Protein AF-A0A1T4RQE8-F1 (afdb_monomer_lite)

Radius of gyration: 14.12 Å; chains: 1; bounding box: 29×22×36 Å

pLDDT: mean 87.86, std 7.38, range [59.09, 95.75]

Sequence (59 aa):
MQLKSILNFVQPHQGFVYGAVHQRNKGQRTVLDIEIRPRKNRQPVCSRCGKPGPGYDTL

Organism: NCBI:txid115783

Structure (mmCIF, N/CA/C/O backbone):
data_AF-A0A1T4RQE8-F1
#
_entry.id   AF-A0A1T4RQE8-F1
#
loop_
_atom_site.group_PDB
_atom_site.id
_atom_site.type_symbol
_atom_site.label_atom_id
_atom_site.label_alt_id
_atom_site.label_comp_id
_atom_site.label_asym_id
_atom_site.label_entity_id
_atom_site.label_seq_id
_atom_site.pdbx_PDB_ins_code
_atom_site.Cartn_x
_atom_site.Cartn_y
_atom_site.Cartn_z
_atom_site.occupancy
_atom_site.B_iso_or_equiv
_atom_site.auth_seq_id
_atom_site.auth_comp_id
_atom_site.auth_asym_id
_atom_site.auth_atom_id
_atom_site.pdbx_PDB_model_num
ATOM 1 N N . MET A 1 1 ? 6.297 -1.636 13.378 1.00 62.22 1 MET A N 1
ATOM 2 C CA . MET A 1 1 ? 6.710 -2.935 12.795 1.00 62.22 1 MET A CA 1
ATOM 3 C C . MET A 1 1 ? 5.585 -3.971 12.839 1.00 62.22 1 MET A C 1
ATOM 5 O O . MET A 1 1 ? 5.229 -4.465 11.782 1.00 62.22 1 MET A O 1
ATOM 9 N N . GLN A 1 2 ? 4.973 -4.256 13.996 1.00 88.25 2 GLN A N 1
ATOM 10 C CA . GLN A 1 2 ? 4.013 -5.369 14.134 1.00 88.25 2 GLN A CA 1
ATOM 11 C C . GLN A 1 2 ? 2.747 -5.252 13.274 1.00 88.25 2 GLN A C 1
ATOM 13 O O . GLN A 1 2 ? 2.399 -6.213 12.600 1.00 88.25 2 GLN A O 1
ATOM 18 N N . LEU A 1 3 ? 2.103 -4.080 13.219 1.00 91.31 3 LEU A N 1
ATOM 19 C CA . LEU A 1 3 ? 0.857 -3.922 12.458 1.00 91.31 3 LEU A CA 1
ATOM 20 C C . LEU A 1 3 ? 1.022 -4.276 10.972 1.00 91.31 3 LEU A C 1
ATOM 22 O O . LEU A 1 3 ? 0.235 -5.039 10.433 1.00 91.31 3 LEU A O 1
ATOM 26 N N . LYS A 1 4 ? 2.081 -3.784 10.317 1.00 91.06 4 LYS A N 1
ATOM 27 C CA . LYS A 1 4 ? 2.356 -4.098 8.904 1.00 91.06 4 LYS A CA 1
ATOM 28 C C . LYS A 1 4 ? 2.606 -5.587 8.683 1.00 91.06 4 LYS A C 1
ATOM 30 O O . LYS A 1 4 ? 2.184 -6.118 7.666 1.00 91.06 4 LYS A O 1
ATOM 35 N N . SER A 1 5 ? 3.288 -6.253 9.614 1.00 92.31 5 SER A N 1
ATOM 36 C CA . SER A 1 5 ? 3.518 -7.699 9.541 1.00 92.31 5 SER A CA 1
ATOM 37 C C . SER A 1 5 ? 2.223 -8.490 9.705 1.00 92.31 5 SER A C 1
ATOM 39 O O . SER A 1 5 ? 1.991 -9.409 8.929 1.00 92.31 5 SER A O 1
ATOM 41 N N . ILE A 1 6 ? 1.361 -8.099 10.652 1.00 94.31 6 ILE A N 1
ATOM 42 C CA . ILE A 1 6 ? 0.030 -8.698 10.825 1.00 94.31 6 ILE A CA 1
ATOM 43 C C . ILE A 1 6 ? -0.788 -8.514 9.547 1.00 94.31 6 ILE A C 1
ATOM 45 O O . ILE A 1 6 ? -1.323 -9.484 9.029 1.00 94.31 6 ILE A O 1
ATOM 49 N N . LEU A 1 7 ? -0.828 -7.298 8.998 1.00 94.44 7 LEU A N 1
ATOM 50 C CA . LEU A 1 7 ? -1.543 -7.005 7.757 1.00 94.44 7 LEU A CA 1
ATOM 51 C C . LEU A 1 7 ? -1.004 -7.822 6.575 1.00 94.44 7 LEU A C 1
ATOM 53 O O . LEU A 1 7 ? -1.783 -8.423 5.849 1.00 94.44 7 LEU A O 1
ATOM 57 N N . ASN A 1 8 ? 0.320 -7.930 6.425 1.00 93.19 8 ASN A N 1
ATOM 58 C CA . ASN A 1 8 ? 0.931 -8.781 5.398 1.00 93.19 8 ASN A CA 1
ATOM 59 C C . ASN A 1 8 ? 0.576 -10.269 5.566 1.00 93.19 8 ASN A C 1
ATOM 61 O O . ASN A 1 8 ? 0.574 -10.995 4.576 1.00 93.19 8 ASN A O 1
ATOM 65 N N . PHE A 1 9 ? 0.309 -10.721 6.794 1.00 93.38 9 PHE A N 1
ATOM 66 C CA . PHE A 1 9 ? -0.096 -12.095 7.083 1.00 93.38 9 PHE A CA 1
ATOM 67 C C . PHE A 1 9 ? -1.582 -12.336 6.786 1.00 93.38 9 PHE A C 1
ATOM 69 O O . PHE A 1 9 ? -1.916 -13.318 6.1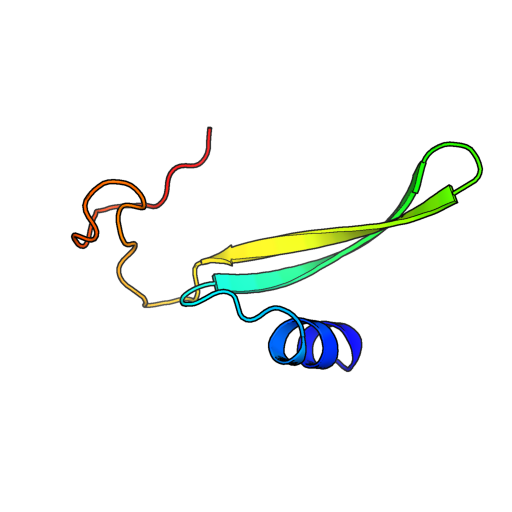30 1.00 93.38 9 PHE A O 1
ATOM 76 N N . VAL A 1 10 ? -2.473 -11.444 7.233 1.00 95.75 10 VAL A N 1
ATOM 77 C CA . VAL A 1 10 ? -3.930 -11.628 7.080 1.00 95.75 10 VAL A CA 1
ATOM 78 C C . VAL A 1 10 ? -4.461 -11.191 5.713 1.00 95.75 10 VAL A C 1
ATOM 80 O O . VAL A 1 10 ? -5.473 -11.716 5.259 1.00 95.75 10 VAL A O 1
ATOM 83 N N . GLN A 1 11 ? -3.802 -10.235 5.054 1.00 94.19 11 GLN A N 1
ATOM 84 C CA . GLN A 1 11 ? -4.239 -9.647 3.787 1.00 94.19 11 GLN A CA 1
ATOM 85 C C . GLN A 1 11 ? -3.040 -9.371 2.857 1.00 94.19 11 GLN A C 1
ATOM 87 O O . GLN A 1 11 ? -2.616 -8.231 2.663 1.00 94.19 11 GLN A O 1
ATOM 92 N N . PRO A 1 12 ? -2.456 -10.410 2.247 1.00 90.69 12 PRO A N 1
ATOM 93 C CA . PRO A 1 12 ? -1.328 -10.230 1.345 1.00 90.69 12 PRO A CA 1
ATOM 94 C C . PRO A 1 12 ? -1.740 -9.497 0.057 1.00 90.69 12 PRO A C 1
ATOM 96 O O . PRO A 1 12 ? -2.560 -9.982 -0.722 1.00 90.69 12 PRO A O 1
ATOM 99 N N . HIS A 1 13 ? -1.099 -8.359 -0.224 1.00 89.38 13 HIS A N 1
ATOM 100 C CA . HIS A 1 13 ? -1.241 -7.637 -1.494 1.00 89.38 13 HIS A CA 1
ATOM 101 C C . HIS A 1 13 ? -0.016 -7.857 -2.387 1.00 89.38 13 HIS A C 1
ATOM 103 O O . HIS A 1 13 ? 1.032 -7.231 -2.212 1.00 89.38 13 HIS A O 1
ATOM 109 N N . GLN A 1 14 ? -0.130 -8.748 -3.375 1.00 86.12 14 GLN A N 1
ATOM 110 C CA . GLN A 1 14 ? 0.992 -9.077 -4.257 1.00 86.12 14 GLN A CA 1
ATOM 111 C C . GLN A 1 14 ? 1.519 -7.851 -5.014 1.00 86.12 14 GLN A C 1
ATOM 113 O O . GLN A 1 14 ? 0.824 -7.245 -5.822 1.00 86.12 14 GLN A O 1
ATOM 118 N N . GLY A 1 15 ? 2.797 -7.532 -4.805 1.00 87.31 15 GLY A N 1
ATOM 119 C CA . GLY A 1 15 ? 3.473 -6.420 -5.476 1.00 87.31 15 GLY A CA 1
ATOM 120 C C . GLY A 1 15 ? 3.279 -5.051 -4.838 1.00 87.31 15 GLY A C 1
ATOM 121 O O . GLY A 1 15 ? 3.853 -4.079 -5.332 1.00 87.31 15 GLY A O 1
ATOM 122 N N . PHE A 1 16 ? 2.563 -4.993 -3.721 1.00 90.69 16 PHE A N 1
ATOM 123 C CA . PHE A 1 16 ? 2.387 -3.797 -2.917 1.00 90.69 16 PHE A CA 1
ATOM 124 C C . PHE A 1 16 ? 2.977 -4.002 -1.521 1.00 90.69 16 PHE A C 1
ATOM 126 O O . PHE A 1 16 ? 3.277 -5.120 -1.103 1.00 90.69 16 PHE A O 1
ATOM 133 N N . VAL A 1 17 ? 3.196 -2.901 -0.812 1.00 92.38 17 VAL A N 1
ATOM 134 C CA . VAL A 1 17 ? 3.685 -2.881 0.566 1.00 92.38 17 VAL A CA 1
ATOM 135 C C . VAL A 1 17 ? 2.884 -1.875 1.385 1.00 92.38 17 VAL A C 1
ATOM 137 O O . VAL A 1 17 ? 2.509 -0.816 0.881 1.00 92.38 17 VAL A O 1
ATOM 140 N N . TYR A 1 18 ? 2.682 -2.174 2.668 1.00 94.88 18 TYR A N 1
ATOM 141 C CA . TYR A 1 18 ? 2.045 -1.245 3.600 1.00 94.88 18 TYR A CA 1
ATOM 142 C C . TYR A 1 18 ? 2.966 -0.059 3.950 1.00 94.88 18 TYR A C 1
ATOM 144 O O . TYR A 1 18 ? 4.099 -0.217 4.434 1.00 94.88 18 TYR A O 1
ATOM 152 N N . GLY A 1 19 ? 2.469 1.146 3.690 1.00 92.44 19 GLY A N 1
ATOM 153 C CA . GLY A 1 19 ? 3.115 2.446 3.851 1.00 92.44 19 GLY A CA 1
ATOM 154 C C . GLY A 1 19 ? 2.803 3.111 5.190 1.00 92.44 19 GLY A C 1
ATOM 155 O O . GLY A 1 19 ? 2.884 2.463 6.236 1.00 92.44 19 GLY A O 1
ATOM 156 N N . ALA A 1 20 ? 2.551 4.415 5.186 1.00 93.31 20 ALA A N 1
ATOM 157 C CA . ALA A 1 20 ? 2.172 5.148 6.387 1.00 93.31 20 ALA A CA 1
ATOM 158 C C . ALA A 1 20 ? 0.896 4.573 7.030 1.00 93.31 20 ALA A C 1
ATOM 160 O O . ALA A 1 20 ? 0.039 4.000 6.358 1.00 93.31 20 ALA A O 1
ATOM 161 N N . VAL A 1 21 ? 0.796 4.706 8.351 1.00 93.06 21 VAL A N 1
ATOM 162 C CA . VAL A 1 21 ? -0.372 4.291 9.133 1.00 93.06 21 VAL A CA 1
ATOM 163 C C . VAL A 1 21 ? -0.816 5.499 9.934 1.00 93.06 21 VAL A C 1
ATOM 165 O O . VAL A 1 21 ? -0.029 6.036 10.712 1.00 93.06 21 VAL A O 1
ATOM 168 N N . HIS A 1 22 ? -2.069 5.898 9.767 1.00 93.62 22 HIS A N 1
ATOM 169 C CA . HIS A 1 22 ? -2.660 7.013 10.485 1.00 93.62 22 HIS A CA 1
ATOM 170 C C . HIS A 1 22 ? -3.889 6.537 11.241 1.00 93.62 22 HIS A C 1
ATOM 172 O O . HIS A 1 22 ? -4.798 5.945 10.670 1.00 93.62 22 HIS A O 1
ATOM 178 N N . GLN A 1 23 ? -3.937 6.820 12.536 1.00 93.00 23 GLN A N 1
ATOM 179 C CA . GLN A 1 23 ? -5.159 6.654 13.303 1.00 93.00 23 GLN A CA 1
ATOM 180 C C . GLN A 1 23 ? -6.054 7.870 13.080 1.00 93.00 23 GLN A C 1
ATOM 182 O O . GLN A 1 23 ? -5.597 9.013 13.142 1.00 93.00 23 GLN A O 1
ATOM 187 N N . ARG A 1 24 ? -7.329 7.625 12.796 1.00 92.19 24 ARG A N 1
ATOM 188 C CA . ARG A 1 24 ? -8.320 8.660 12.500 1.00 92.19 24 ARG A CA 1
ATOM 189 C C . ARG A 1 24 ? -9.606 8.346 13.243 1.00 92.19 24 ARG A C 1
ATOM 191 O O . ARG A 1 24 ? -9.935 7.186 13.472 1.00 92.19 24 ARG A O 1
ATOM 198 N N . ASN A 1 25 ? -10.352 9.386 13.587 1.00 94.12 25 ASN A N 1
ATOM 199 C CA . ASN A 1 25 ? -11.690 9.230 14.137 1.00 94.12 25 ASN A CA 1
ATOM 200 C C . ASN A 1 25 ? -12.699 9.421 13.007 1.00 94.12 25 ASN A C 1
ATOM 202 O O . ASN A 1 25 ? -12.710 10.454 12.338 1.00 94.12 25 ASN A O 1
ATOM 206 N N . LYS A 1 26 ? -13.544 8.418 12.789 1.00 89.38 26 LYS A N 1
ATOM 207 C CA . LYS A 1 26 ? -14.675 8.457 11.866 1.00 89.38 26 LYS A CA 1
ATOM 208 C C . LYS A 1 26 ? -15.958 8.443 12.694 1.00 89.38 26 LYS A C 1
ATOM 210 O O . LYS A 1 26 ? -16.493 7.384 13.029 1.00 89.38 26 LYS A O 1
ATOM 215 N N . GLY A 1 27 ? -16.414 9.636 13.075 1.00 89.06 27 GLY A N 1
ATOM 216 C CA . GLY A 1 27 ? -17.480 9.807 14.063 1.00 89.06 27 GLY A CA 1
ATOM 217 C C . GLY A 1 27 ? -17.040 9.274 15.427 1.00 89.06 27 GLY A C 1
ATOM 218 O O . GLY A 1 27 ? -15.981 9.645 15.922 1.00 89.06 27 GLY A O 1
ATOM 219 N N . GLN A 1 28 ? -17.823 8.361 16.004 1.00 91.50 28 GLN A N 1
ATOM 220 C CA . GLN A 1 28 ? -17.505 7.704 17.281 1.00 91.50 28 GLN A CA 1
ATOM 221 C C . GLN A 1 28 ? -16.549 6.504 17.145 1.00 91.50 28 GLN A C 1
ATOM 223 O O . GLN A 1 28 ? -16.246 5.845 18.136 1.00 91.50 28 GLN A O 1
ATOM 228 N N . ARG A 1 29 ? -16.093 6.172 15.929 1.00 93.56 29 ARG A N 1
ATOM 229 C CA . ARG A 1 29 ? -15.218 5.018 15.687 1.00 93.56 29 ARG A CA 1
ATOM 230 C C . ARG A 1 29 ? -13.786 5.457 15.440 1.00 93.56 29 ARG A C 1
ATOM 232 O O . ARG A 1 29 ? -13.535 6.319 14.603 1.00 93.56 29 ARG A O 1
ATOM 239 N N . THR A 1 30 ? -12.853 4.781 16.089 1.00 93.00 30 THR A N 1
ATOM 240 C CA . THR A 1 30 ? -11.434 4.851 15.747 1.00 93.00 30 THR A CA 1
ATOM 241 C C . THR A 1 30 ? -11.154 3.928 14.565 1.00 93.00 30 THR A C 1
ATOM 243 O O . THR A 1 30 ? -11.504 2.749 14.603 1.00 93.00 30 THR A O 1
ATOM 246 N N . VAL A 1 31 ? -10.519 4.453 13.521 1.0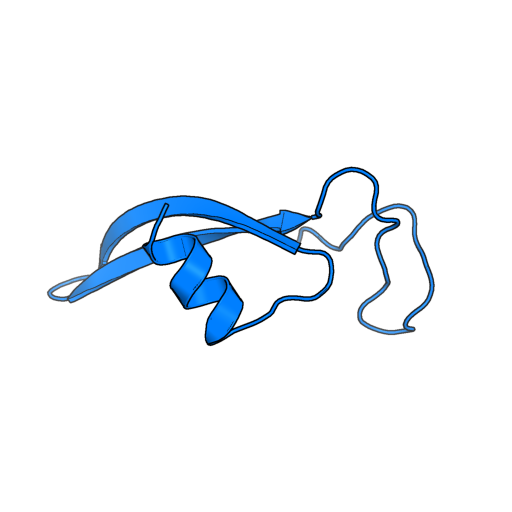0 94.75 31 VAL A N 1
ATOM 247 C CA . VAL A 1 31 ? -10.112 3.712 12.322 1.00 94.75 31 VAL A CA 1
ATOM 248 C C . VAL A 1 31 ? -8.621 3.902 12.052 1.00 94.75 31 VAL A C 1
ATOM 250 O O . VAL A 1 31 ? -8.007 4.864 12.516 1.00 94.75 31 VAL A O 1
ATOM 253 N N . LEU A 1 32 ? -8.037 2.966 11.307 1.00 93.25 32 LEU A N 1
ATOM 254 C CA . LEU A 1 32 ? -6.665 3.054 10.818 1.00 93.25 32 LEU A CA 1
ATOM 255 C C . LEU A 1 32 ? -6.700 3.253 9.304 1.00 93.25 32 LEU A C 1
ATOM 257 O O . LEU A 1 32 ? -7.099 2.352 8.570 1.00 93.25 32 LEU A O 1
ATOM 261 N N . ASP A 1 33 ? -6.246 4.414 8.856 1.00 94.06 33 ASP A N 1
ATOM 262 C CA . ASP A 1 33 ? -5.975 4.688 7.452 1.00 94.06 33 ASP A CA 1
ATOM 263 C C . ASP A 1 33 ? -4.560 4.192 7.153 1.00 94.06 33 ASP A C 1
ATOM 265 O O . ASP A 1 33 ? -3.572 4.700 7.693 1.00 94.06 33 ASP A O 1
ATOM 269 N N . ILE A 1 34 ? -4.457 3.156 6.325 1.00 93.75 34 ILE A N 1
ATOM 270 C CA . ILE A 1 34 ? -3.189 2.509 5.998 1.00 93.75 34 ILE A CA 1
ATOM 271 C C . ILE A 1 34 ? -2.915 2.706 4.513 1.00 93.75 34 ILE A C 1
ATOM 273 O O . ILE A 1 34 ? -3.694 2.291 3.659 1.00 93.75 34 ILE A O 1
ATOM 277 N N . GLU A 1 35 ? -1.776 3.312 4.206 1.00 93.38 35 GLU A N 1
ATOM 278 C CA . GLU A 1 35 ? -1.314 3.480 2.836 1.00 93.38 35 GLU A CA 1
ATOM 279 C C . GLU A 1 35 ? -0.887 2.125 2.249 1.00 93.38 35 GLU A C 1
ATOM 281 O O . GLU A 1 35 ? -0.160 1.354 2.884 1.00 93.38 35 GLU A O 1
ATOM 286 N N . ILE A 1 36 ? -1.284 1.850 1.009 1.00 91.50 36 ILE A N 1
ATOM 287 C CA . ILE A 1 36 ? -0.794 0.720 0.215 1.00 91.50 36 ILE A CA 1
ATOM 288 C C . ILE A 1 36 ? -0.089 1.305 -0.999 1.00 91.50 36 ILE A C 1
ATOM 290 O O . ILE A 1 36 ? -0.679 2.075 -1.751 1.00 91.50 36 ILE A O 1
ATOM 294 N N . ARG A 1 37 ? 1.177 0.936 -1.203 1.00 90.31 37 ARG A N 1
ATOM 295 C CA . ARG A 1 37 ? 1.981 1.469 -2.309 1.00 90.31 37 ARG A CA 1
ATOM 296 C C . ARG A 1 37 ? 2.709 0.371 -3.078 1.00 90.31 37 ARG A C 1
ATOM 298 O O . ARG A 1 37 ? 3.045 -0.656 -2.483 1.00 90.31 37 ARG A O 1
ATOM 305 N N . PRO A 1 38 ? 3.006 0.575 -4.369 1.00 89.56 38 PRO A N 1
ATOM 306 C CA . PRO A 1 38 ? 3.819 -0.348 -5.151 1.00 89.56 38 PRO A CA 1
ATOM 307 C C . PRO A 1 38 ? 5.164 -0.654 -4.486 1.00 89.56 38 PRO A C 1
ATOM 309 O O . PRO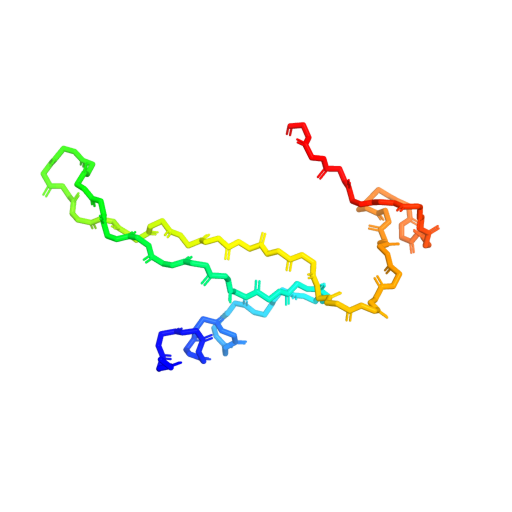 A 1 38 ? 5.851 0.240 -3.979 1.00 89.56 38 PRO A O 1
ATOM 312 N N . ARG A 1 39 ? 5.578 -1.923 -4.506 1.00 89.19 39 ARG A N 1
ATOM 313 C CA . ARG A 1 39 ? 6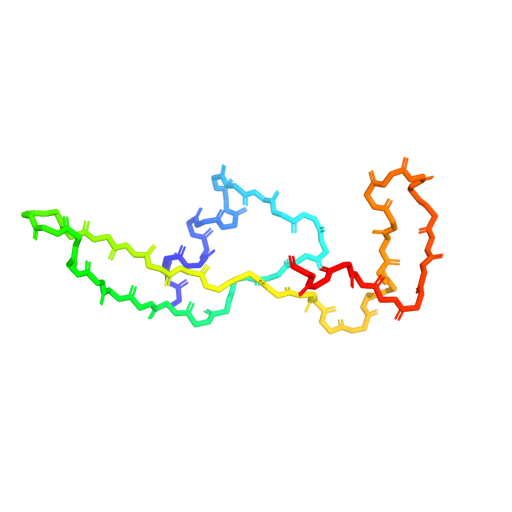.925 -2.313 -4.074 1.00 89.19 39 ARG A CA 1
ATOM 314 C C . ARG A 1 39 ? 7.952 -1.724 -5.044 1.00 89.19 39 ARG A C 1
ATOM 316 O O . ARG A 1 39 ? 7.813 -1.874 -6.256 1.00 89.19 39 ARG A O 1
ATOM 323 N N . LYS A 1 40 ? 9.016 -1.111 -4.508 1.00 83.75 40 LYS A N 1
ATOM 324 C CA . LYS A 1 40 ? 10.144 -0.625 -5.320 1.00 83.75 40 LYS A CA 1
ATOM 325 C C . LYS A 1 40 ? 10.673 -1.756 -6.216 1.00 83.75 40 LYS A C 1
ATOM 327 O O . LYS A 1 40 ? 10.805 -2.892 -5.759 1.00 83.75 40 LYS A O 1
ATOM 332 N N . ASN A 1 41 ? 10.977 -1.421 -7.469 1.00 81.25 41 ASN A N 1
ATOM 333 C CA . ASN A 1 41 ? 11.573 -2.304 -8.480 1.00 81.25 41 ASN A CA 1
ATOM 334 C C . ASN A 1 41 ? 10.688 -3.464 -8.969 1.00 81.25 41 ASN A C 1
ATOM 336 O O . ASN A 1 41 ? 11.202 -4.395 -9.584 1.00 81.25 41 ASN A O 1
ATOM 340 N N . ARG A 1 42 ? 9.372 -3.444 -8.719 1.00 80.88 42 ARG A N 1
ATOM 341 C CA . ARG A 1 42 ? 8.447 -4.365 -9.395 1.00 80.88 42 ARG A CA 1
ATOM 342 C C . ARG A 1 42 ? 7.805 -3.655 -10.582 1.00 80.88 42 ARG A C 1
ATOM 344 O O . ARG A 1 42 ? 7.263 -2.567 -10.410 1.00 80.88 42 ARG A O 1
ATOM 351 N N . GLN A 1 43 ? 7.822 -4.293 -11.750 1.00 83.94 43 GLN A N 1
ATOM 352 C CA . GLN A 1 43 ? 7.042 -3.835 -12.897 1.00 83.94 43 GLN A CA 1
ATOM 353 C C . GLN A 1 43 ? 5.553 -3.832 -12.499 1.00 83.94 43 GLN A C 1
ATOM 355 O O . GLN A 1 43 ? 5.072 -4.839 -11.962 1.00 83.94 43 GLN A O 1
ATOM 360 N N . PRO A 1 44 ? 4.826 -2.723 -12.695 1.00 85.06 44 PRO A N 1
ATOM 361 C CA . PRO A 1 44 ? 3.404 -2.686 -12.411 1.00 85.06 44 PRO A CA 1
ATOM 362 C C . PRO A 1 44 ? 2.652 -3.615 -13.361 1.00 85.06 44 PRO A C 1
ATOM 364 O O . PRO A 1 44 ? 3.081 -3.830 -14.493 1.00 85.06 44 PRO A O 1
ATOM 367 N N . VAL A 1 45 ? 1.546 -4.188 -12.890 1.00 85.62 45 VAL A N 1
ATOM 368 C CA . VAL A 1 45 ? 0.733 -5.147 -13.647 1.00 85.62 45 VAL A CA 1
ATOM 369 C C . VAL A 1 45 ? -0.678 -4.596 -13.780 1.00 85.62 45 VAL A C 1
ATOM 371 O O . VAL A 1 45 ? -1.275 -4.170 -12.792 1.00 85.62 45 VAL A O 1
ATOM 374 N N . CYS A 1 46 ? -1.217 -4.616 -14.997 1.00 83.00 46 CYS A N 1
ATOM 375 C CA . CYS A 1 46 ? -2.583 -4.184 -15.250 1.00 83.00 46 CYS A CA 1
ATOM 376 C C . CYS A 1 46 ? -3.574 -5.116 -14.539 1.00 83.00 46 CYS A C 1
ATOM 378 O O . CYS A 1 46 ? -3.604 -6.316 -14.814 1.00 83.00 46 CYS A O 1
ATOM 380 N N . SER A 1 47 ? -4.432 -4.560 -13.683 1.00 77.31 47 SER A N 1
ATOM 381 C CA . SER A 1 4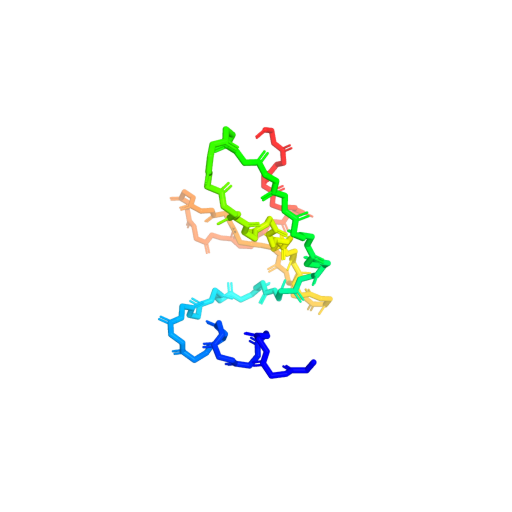7 ? -5.492 -5.307 -12.990 1.00 77.31 47 SER A CA 1
ATOM 382 C C . SER A 1 47 ? -6.529 -5.911 -13.944 1.00 77.31 47 SER A C 1
ATOM 384 O O . SER A 1 47 ? -7.177 -6.891 -13.592 1.00 77.31 47 SER A O 1
ATOM 386 N N . ARG A 1 48 ? -6.673 -5.361 -15.159 1.00 81.50 48 ARG A N 1
ATOM 387 C CA . ARG A 1 48 ? -7.629 -5.834 -16.170 1.00 81.50 48 ARG A CA 1
ATOM 388 C C . ARG A 1 48 ? -7.081 -6.955 -17.052 1.00 81.50 48 ARG A C 1
ATOM 390 O O . ARG A 1 48 ? -7.809 -7.893 -17.346 1.00 81.50 48 ARG A O 1
ATOM 397 N N . CYS A 1 49 ? -5.836 -6.845 -17.524 1.00 87.25 49 CYS A N 1
ATOM 398 C CA . CYS A 1 49 ? -5.276 -7.786 -18.506 1.00 87.25 49 CYS A CA 1
ATOM 399 C C . CYS A 1 49 ? -4.085 -8.613 -18.000 1.00 87.25 49 CYS A C 1
ATOM 401 O O . CYS A 1 49 ? -3.595 -9.464 -18.738 1.00 87.25 49 CYS A O 1
ATOM 403 N N . GLY A 1 50 ? -3.590 -8.363 -16.784 1.00 84.12 50 GLY A N 1
ATOM 404 C CA . GLY A 1 50 ? -2.486 -9.113 -16.175 1.00 84.12 50 GLY A CA 1
ATOM 405 C C . GLY A 1 50 ? -1.110 -8.880 -16.808 1.00 84.12 50 GLY A C 1
ATOM 406 O O . GLY A 1 50 ? -0.140 -9.521 -16.410 1.00 84.12 50 GLY A O 1
ATOM 407 N N . LYS A 1 51 ? -0.994 -7.973 -17.785 1.00 88.31 51 LYS A N 1
ATOM 408 C CA . LYS A 1 51 ? 0.271 -7.679 -18.470 1.00 88.31 51 LYS A CA 1
ATOM 409 C C . LYS A 1 51 ? 1.085 -6.619 -17.719 1.00 88.31 51 LYS A C 1
ATOM 411 O O . LYS A 1 51 ? 0.483 -5.737 -17.095 1.00 88.31 51 LYS A O 1
ATOM 416 N N . PRO A 1 52 ? 2.428 -6.666 -17.791 1.00 87.25 52 PRO A N 1
ATOM 417 C CA . PRO A 1 52 ? 3.255 -5.611 -17.234 1.00 87.25 52 PRO A CA 1
ATOM 418 C C . PRO A 1 52 ? 3.022 -4.283 -17.967 1.00 87.25 52 PRO A C 1
ATOM 420 O O . PRO A 1 52 ? 2.825 -4.268 -19.182 1.00 87.25 52 PRO A O 1
ATOM 423 N N . GLY A 1 53 ? 3.030 -3.178 -17.229 1.00 85.06 53 GLY A N 1
ATOM 424 C CA . GLY A 1 53 ? 2.757 -1.838 -17.744 1.00 85.06 53 GLY A CA 1
ATOM 425 C C . GLY A 1 53 ? 3.766 -0.788 -17.267 1.00 85.06 53 GLY A C 1
ATOM 426 O O . GLY A 1 53 ? 4.724 -1.122 -16.561 1.00 85.06 53 GLY A O 1
ATOM 427 N N . PRO A 1 54 ? 3.565 0.484 -17.653 1.00 81.25 54 PRO A N 1
ATOM 428 C CA . PRO A 1 54 ? 4.391 1.606 -17.205 1.00 81.25 54 PRO A CA 1
ATOM 429 C C . PRO A 1 54 ? 4.043 2.088 -15.784 1.00 81.25 54 PRO A C 1
ATOM 431 O O . PRO A 1 54 ? 4.890 2.667 -15.112 1.00 81.25 54 PRO A O 1
ATOM 434 N N . GLY A 1 55 ? 2.822 1.832 -15.303 1.00 80.81 55 GLY A N 1
ATOM 435 C CA . GLY A 1 55 ? 2.314 2.298 -14.009 1.00 80.81 55 GLY A CA 1
ATOM 436 C C . GLY A 1 55 ? 1.117 1.476 -13.527 1.00 80.81 55 GLY A C 1
ATOM 437 O O . GLY A 1 55 ? 0.537 0.714 -14.302 1.00 80.81 55 GLY A O 1
ATOM 438 N N . TYR A 1 56 ? 0.768 1.616 -12.247 1.00 79.19 56 TYR A N 1
ATOM 439 C CA . TYR A 1 56 ? -0.558 1.237 -11.744 1.00 79.19 56 TYR A CA 1
ATOM 440 C C . TYR A 1 56 ? -1.527 2.408 -11.951 1.00 79.19 56 TYR A C 1
ATOM 442 O O . TYR A 1 56 ? -1.082 3.543 -12.105 1.00 79.19 56 TYR A O 1
ATOM 450 N N . ASP A 1 57 ? -2.829 2.129 -11.955 1.00 77.38 57 ASP A N 1
ATOM 451 C CA . ASP A 1 57 ? -3.857 3.172 -11.979 1.00 77.38 57 ASP A CA 1
ATOM 452 C C . ASP A 1 57 ? -3.861 3.948 -10.647 1.00 77.38 57 ASP A C 1
ATOM 454 O O . ASP A 1 57 ? -3.673 3.348 -9.584 1.00 77.38 57 ASP A O 1
ATOM 458 N N . THR A 1 58 ? -4.022 5.269 -10.707 1.00 71.75 58 THR A N 1
ATOM 459 C CA . THR A 1 58 ? -3.958 6.178 -9.546 1.00 71.75 58 THR A CA 1
ATOM 460 C C . THR A 1 58 ? -5.125 7.168 -9.493 1.00 71.75 58 THR A C 1
ATOM 462 O O . THR A 1 58 ? -4.999 8.193 -8.823 1.00 71.75 58 THR A O 1
ATOM 465 N N . LEU A 1 59 ? -6.212 6.905 -10.228 1.00 59.09 59 LEU A N 1
ATOM 466 C CA . LEU A 1 59 ? -7.416 7.745 -10.267 1.00 59.09 59 LEU A CA 1
ATOM 467 C C . LEU A 1 59 ? -8.327 7.559 -9.046 1.00 59.09 59 LEU A C 1
ATOM 469 O O . LEU A 1 59 ? -8.517 6.404 -8.603 1.00 59.09 59 LEU A O 1
#

Foldseek 3Di:
DVVQVVCCVPPPDPQKGWDDWDWDDDDPDIDIDIDIGGDPPDFDAEPVPRHGDPDYDDD

Secondary structure (DSSP, 8-state):
-HHHHHHHHHS--TTEEEEEEEEEEETTEEEEEEEEEEPTTP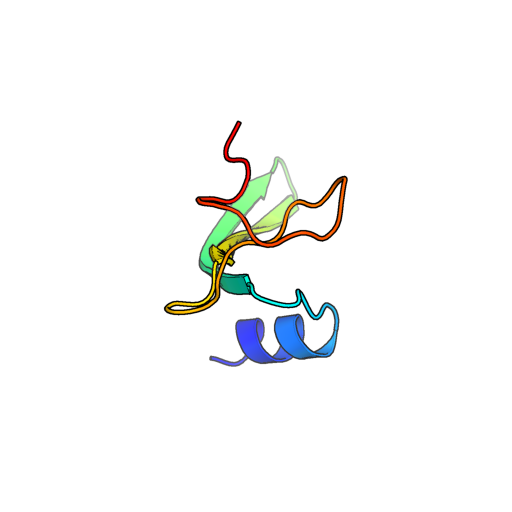PPB-TTT--B-S-----